Protein AF-A0A416U228-F1 (afdb_monomer_lite)

Secondary structure (DSSP, 8-state):
--------PPPSSSTT-TTEEEEGGGTEEEEEEEE-SS-TTSEEE---GGGS--S--TT-S-PPPPPPP---TT--HHHHHHHHHHHHHHHHHTT--

Structure (mmCIF, N/CA/C/O backbone):
data_AF-A0A416U228-F1
#
_entry.id   AF-A0A416U228-F1
#
loop_
_atom_site.group_PDB
_atom_site.id
_atom_site.type_symbol
_atom_site.label_atom_id
_atom_site.label_alt_id
_atom_site.label_comp_id
_atom_site.label_asym_id
_atom_site.label_entity_id
_atom_site.label_seq_id
_atom_site.pdbx_PDB_ins_code
_atom_site.Cartn_x
_atom_site.Cartn_y
_atom_site.Cartn_z
_atom_site.occupancy
_atom_site.B_iso_or_equiv
_atom_site.auth_seq_id
_atom_site.auth_comp_id
_atom_site.auth_asym_id
_atom_site.auth_atom_id
_atom_site.pdbx_PDB_model_num
ATOM 1 N N . MET A 1 1 ? 5.682 -20.119 4.113 1.00 68.44 1 MET A N 1
ATOM 2 C CA . MET A 1 1 ? 4.480 -19.334 3.781 1.00 68.44 1 MET A CA 1
ATOM 3 C C . MET A 1 1 ? 4.807 -18.553 2.541 1.00 68.44 1 MET A C 1
ATOM 5 O O . MET A 1 1 ? 5.772 -17.794 2.562 1.00 68.44 1 MET A O 1
ATOM 9 N N . ASP A 1 2 ? 4.051 -18.789 1.482 1.00 88.38 2 ASP A N 1
ATOM 10 C CA . ASP A 1 2 ? 4.159 -17.981 0.277 1.00 88.38 2 ASP A CA 1
ATOM 11 C C . ASP A 1 2 ? 3.556 -16.603 0.549 1.00 88.38 2 ASP A C 1
ATOM 13 O O . ASP A 1 2 ? 2.659 -16.451 1.383 1.00 88.38 2 ASP A O 1
ATOM 17 N N . LYS A 1 3 ? 4.104 -15.579 -0.101 1.00 84.44 3 LYS A N 1
ATOM 18 C CA . LYS A 1 3 ? 3.641 -14.200 0.051 1.00 84.44 3 LYS A CA 1
ATOM 19 C C . LYS A 1 3 ? 2.649 -13.884 -1.061 1.00 84.44 3 LYS A C 1
ATOM 21 O O . LYS A 1 3 ? 2.845 -14.304 -2.196 1.00 84.44 3 LYS A O 1
ATOM 26 N N . SER A 1 4 ? 1.609 -13.129 -0.727 1.00 86.62 4 SER A N 1
ATOM 27 C CA . SER A 1 4 ? 0.659 -12.565 -1.690 1.00 86.62 4 SER A CA 1
ATOM 28 C C . SER A 1 4 ? 0.777 -11.044 -1.692 1.00 86.62 4 SER A C 1
ATOM 30 O O . SER A 1 4 ? 1.181 -10.454 -0.689 1.00 86.62 4 SER A O 1
ATOM 32 N N . VAL A 1 5 ? 0.426 -10.419 -2.813 1.00 87.44 5 VAL A N 1
ATOM 33 C CA . VAL A 1 5 ? 0.362 -8.962 -2.973 1.00 87.44 5 VAL A CA 1
ATOM 34 C C . VAL A 1 5 ? -1.013 -8.599 -3.526 1.00 87.44 5 VAL A C 1
ATOM 36 O O . VAL A 1 5 ? -1.534 -9.303 -4.389 1.00 87.44 5 VAL A O 1
ATOM 39 N N . LEU A 1 6 ? -1.589 -7.513 -3.015 1.00 89.62 6 LEU A N 1
ATOM 40 C CA . LEU A 1 6 ? -2.805 -6.899 -3.536 1.00 89.62 6 LEU A CA 1
ATOM 41 C C . LEU A 1 6 ? -2.423 -5.603 -4.251 1.00 89.62 6 LEU A C 1
ATOM 43 O O . LEU A 1 6 ? -1.687 -4.795 -3.688 1.00 89.62 6 LEU A O 1
ATOM 47 N N . ILE A 1 7 ? -2.941 -5.409 -5.462 1.00 90.56 7 ILE A N 1
ATOM 48 C CA . ILE A 1 7 ? -2.744 -4.197 -6.258 1.00 90.56 7 ILE A CA 1
ATOM 49 C C . ILE A 1 7 ? -4.119 -3.586 -6.505 1.00 90.56 7 ILE A C 1
ATOM 51 O O . ILE A 1 7 ? -5.020 -4.258 -7.006 1.00 90.56 7 ILE A O 1
ATOM 55 N N . MET A 1 8 ? -4.277 -2.329 -6.107 1.00 91.44 8 MET A N 1
ATOM 56 C CA . MET A 1 8 ? -5.492 -1.540 -6.276 1.00 91.44 8 MET A CA 1
ATOM 57 C C . MET A 1 8 ? -5.140 -0.053 -6.245 1.00 91.44 8 MET A C 1
ATOM 59 O O . MET A 1 8 ? -4.072 0.321 -5.751 1.00 91.44 8 MET A O 1
ATOM 63 N N . ASP A 1 9 ? -6.059 0.793 -6.705 1.00 91.38 9 ASP A N 1
ATOM 64 C CA . ASP A 1 9 ? -5.937 2.234 -6.505 1.00 91.38 9 ASP A CA 1
ATOM 65 C C . ASP A 1 9 ? -5.859 2.542 -5.007 1.00 91.38 9 ASP A C 1
ATOM 67 O O . ASP A 1 9 ? -6.678 2.075 -4.210 1.00 91.38 9 ASP A O 1
ATOM 71 N N . THR A 1 10 ? -4.842 3.308 -4.607 1.00 90.75 10 THR A N 1
ATOM 72 C CA . THR A 1 10 ? -4.645 3.645 -3.195 1.00 90.75 10 THR 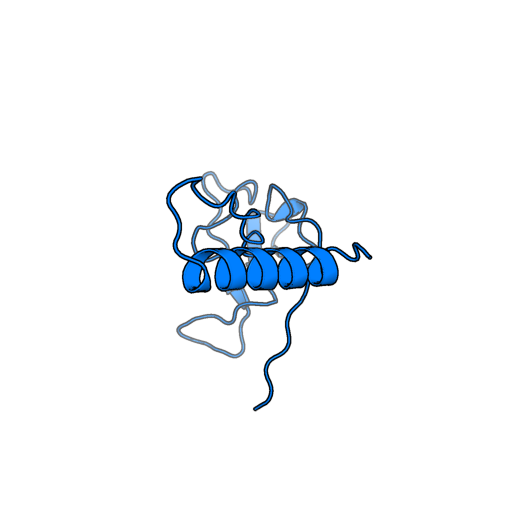A CA 1
ATOM 73 C C . THR A 1 10 ? -5.677 4.699 -2.785 1.00 90.75 10 THR A C 1
ATOM 75 O O . THR A 1 10 ? -5.656 5.804 -3.334 1.00 90.75 10 THR A O 1
ATOM 78 N N . PRO A 1 11 ? -6.569 4.401 -1.823 1.00 91.38 11 PRO A N 1
ATOM 79 C CA . PRO A 1 11 ? -7.571 5.357 -1.376 1.00 91.38 11 PRO A CA 1
ATOM 80 C C . PRO A 1 11 ? -6.895 6.538 -0.674 1.00 91.38 11 PRO A C 1
ATOM 82 O O . PRO A 1 11 ? -5.878 6.381 0.010 1.00 91.38 11 PRO A O 1
ATOM 85 N N . LYS A 1 12 ? -7.462 7.737 -0.853 1.00 87.44 12 LYS A N 1
ATOM 86 C CA . LYS A 1 12 ? -6.922 8.971 -0.259 1.00 87.44 12 LYS A CA 1
ATOM 87 C C . LYS A 1 12 ? -7.113 9.005 1.253 1.00 87.44 12 LYS A C 1
ATOM 89 O O . LYS A 1 12 ? -6.251 9.513 1.964 1.00 87.44 12 LYS A O 1
ATOM 94 N N . THR A 1 13 ? -8.233 8.465 1.722 1.00 87.75 13 THR A N 1
ATOM 95 C CA . THR A 1 13 ? -8.612 8.402 3.134 1.00 87.75 13 THR A CA 1
ATOM 96 C C . THR A 1 13 ? -8.983 6.970 3.512 1.00 87.75 13 THR A C 1
ATOM 98 O O . THR A 1 13 ? -9.234 6.136 2.639 1.00 87.75 13 THR A O 1
ATOM 101 N N . CYS A 1 14 ? -9.023 6.662 4.810 1.00 88.56 14 CYS A N 1
ATOM 102 C CA . CYS A 1 14 ? -9.522 5.366 5.263 1.00 88.56 14 CYS A CA 1
ATOM 103 C C . CYS A 1 14 ? -11.030 5.200 5.014 1.00 88.56 14 CYS A C 1
ATOM 105 O O . CYS A 1 14 ? -11.439 4.083 4.731 1.00 88.56 14 CYS A O 1
ATOM 107 N N . LEU A 1 15 ? -11.831 6.271 5.001 1.00 84.81 15 LEU A N 1
ATOM 108 C CA . LEU A 1 15 ? -13.266 6.191 4.670 1.00 84.81 15 LEU A CA 1
ATOM 109 C C . LEU A 1 15 ? -13.518 5.683 3.244 1.00 84.81 15 LEU A C 1
ATOM 111 O O . LEU A 1 15 ? -14.461 4.939 3.000 1.00 84.81 15 LEU A O 1
ATOM 115 N N . ASP A 1 16 ? -12.640 6.035 2.304 1.00 88.00 16 ASP A N 1
ATOM 116 C CA . ASP A 1 16 ? -12.726 5.561 0.917 1.00 88.00 16 ASP A CA 1
ATOM 117 C C . ASP A 1 16 ? -12.145 4.142 0.735 1.00 88.00 16 ASP A C 1
ATOM 119 O O . ASP A 1 16 ? -12.119 3.604 -0.374 1.00 88.00 16 ASP A O 1
ATOM 123 N N . CYS A 1 17 ? -11.611 3.534 1.798 1.00 91.38 17 CYS A N 1
ATOM 124 C CA . CYS A 1 17 ? -10.922 2.253 1.742 1.00 91.38 17 CYS A CA 1
ATOM 125 C C . CYS A 1 17 ? -11.870 1.096 2.060 1.00 91.38 17 CYS A C 1
ATOM 127 O O . CYS A 1 17 ? -12.417 1.010 3.155 1.00 91.38 17 CYS A O 1
ATOM 129 N N . MET A 1 18 ? -11.951 0.110 1.165 1.00 92.31 18 MET A N 1
ATOM 130 C CA . MET A 1 18 ? -12.771 -1.096 1.365 1.00 92.31 18 MET A CA 1
ATOM 131 C C . MET A 1 18 ? -12.363 -1.976 2.563 1.00 92.31 18 MET A C 1
ATOM 133 O O . MET A 1 18 ? -13.070 -2.923 2.892 1.00 92.31 18 MET A O 1
ATOM 137 N N . PHE A 1 19 ? -11.210 -1.702 3.180 1.00 92.69 19 PHE A N 1
ATOM 138 C CA . PHE A 1 19 ? -10.705 -2.406 4.366 1.00 92.69 19 PHE A CA 1
ATOM 139 C C . PHE A 1 19 ? -10.943 -1.647 5.673 1.00 92.69 19 PHE A C 1
ATOM 141 O O . PHE A 1 19 ? -10.486 -2.094 6.727 1.00 92.69 19 PHE A O 1
ATOM 148 N N . CYS A 1 20 ? -11.580 -0.481 5.608 1.00 91.25 20 CYS A N 1
ATOM 149 C CA . CYS A 1 20 ? -11.991 0.264 6.783 1.00 91.25 20 CYS A CA 1
ATOM 150 C C . CYS A 1 20 ? -13.323 -0.292 7.283 1.00 91.25 20 CYS A C 1
ATOM 152 O O . CYS A 1 20 ? -14.306 -0.315 6.543 1.00 91.25 20 CYS A O 1
ATOM 154 N N . PHE A 1 21 ? -13.346 -0.749 8.532 1.00 89.00 21 PHE A N 1
ATOM 155 C CA . PHE A 1 21 ? -14.586 -1.041 9.238 1.00 89.00 21 PHE A CA 1
ATOM 156 C C . PHE A 1 21 ? -14.891 0.114 10.174 1.00 89.00 21 PHE A C 1
ATOM 158 O O . PHE A 1 21 ? -14.156 0.336 11.133 1.00 89.00 21 PHE A O 1
ATOM 165 N N . GLU A 1 22 ? -15.967 0.832 9.872 1.00 86.06 22 GLU A N 1
ATOM 166 C CA . GLU A 1 22 ? -16.521 1.861 10.745 1.00 86.06 22 GLU A CA 1
ATOM 167 C C . GLU A 1 22 ? -17.289 1.206 11.895 1.00 86.06 22 GLU A C 1
ATOM 169 O O . GLU A 1 22 ? -18.076 0.274 11.705 1.00 86.06 22 GLU A O 1
ATOM 174 N N . LEU A 1 23 ? -17.050 1.719 13.091 1.00 81.06 23 LEU A N 1
ATOM 175 C CA . LEU A 1 23 ? -17.699 1.369 14.341 1.00 81.06 23 LEU A CA 1
ATOM 176 C C . LEU A 1 23 ? -18.313 2.650 14.921 1.00 81.06 23 LEU A C 1
ATOM 178 O O . LEU A 1 23 ? -17.874 3.759 14.614 1.00 81.06 23 LEU A O 1
ATOM 182 N N . ASP A 1 24 ? -19.374 2.501 15.712 1.00 79.44 24 ASP A N 1
ATOM 183 C CA . ASP A 1 24 ? -20.027 3.613 16.413 1.00 79.44 24 ASP A CA 1
ATOM 184 C C . ASP A 1 24 ? -20.308 4.837 15.520 1.00 79.44 24 ASP A C 1
ATOM 186 O O . ASP A 1 24 ? -19.929 5.964 15.821 1.00 79.44 24 ASP A O 1
ATOM 190 N N . GLU A 1 25 ? -20.959 4.597 14.374 1.00 72.75 25 GLU A N 1
ATOM 191 C CA . GLU A 1 25 ? -21.326 5.632 13.388 1.00 72.75 25 GLU A CA 1
ATOM 192 C C . GLU A 1 25 ? -20.127 6.441 12.840 1.00 72.75 25 GLU A C 1
ATOM 194 O O . GLU A 1 25 ? -20.271 7.602 12.456 1.00 72.75 25 GLU A O 1
ATOM 199 N N . GLY A 1 26 ? -18.939 5.828 12.775 1.00 65.94 26 GLY A N 1
ATOM 200 C CA . GLY A 1 26 ? -17.727 6.441 12.216 1.00 65.94 26 GLY A CA 1
ATOM 201 C C . GLY A 1 26 ? -16.913 7.258 13.223 1.00 65.94 26 GLY A C 1
ATOM 202 O O . GLY A 1 2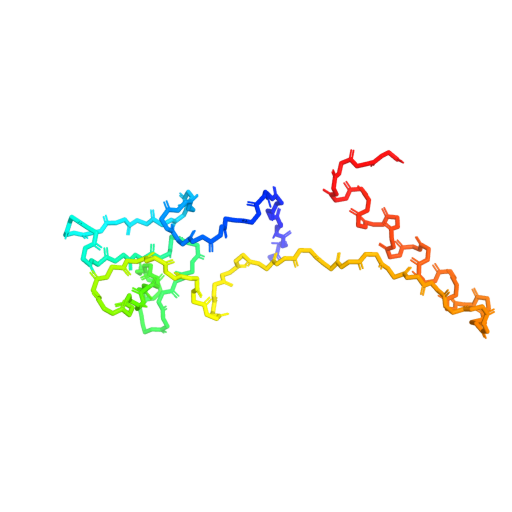6 ? -15.964 7.939 12.825 1.00 65.94 26 GLY A O 1
ATOM 203 N N . ILE A 1 27 ? -17.271 7.183 14.511 1.00 73.44 27 ILE A N 1
ATOM 204 C CA . ILE A 1 27 ? -16.461 7.701 15.624 1.00 73.44 27 ILE A CA 1
ATOM 205 C C . ILE A 1 27 ? -15.211 6.835 15.801 1.00 73.44 27 ILE A C 1
ATOM 207 O O . ILE A 1 27 ? -14.116 7.356 16.015 1.00 73.44 27 ILE A O 1
ATOM 211 N N . GLU A 1 28 ? -15.378 5.521 15.669 1.00 83.75 28 GLU A N 1
ATOM 212 C CA . GLU A 1 28 ? -14.309 4.536 15.761 1.00 83.75 28 GLU A CA 1
ATOM 213 C C . GLU A 1 28 ? -14.164 3.809 14.423 1.00 83.75 28 GLU A C 1
ATOM 215 O O . GLU A 1 28 ? -15.128 3.612 13.684 1.00 83.75 28 GLU A O 1
ATOM 220 N N . ALA A 1 29 ? -12.948 3.402 14.074 1.00 88.81 29 ALA A N 1
ATOM 221 C CA . ALA A 1 29 ? -12.735 2.568 12.901 1.00 88.81 29 ALA A CA 1
A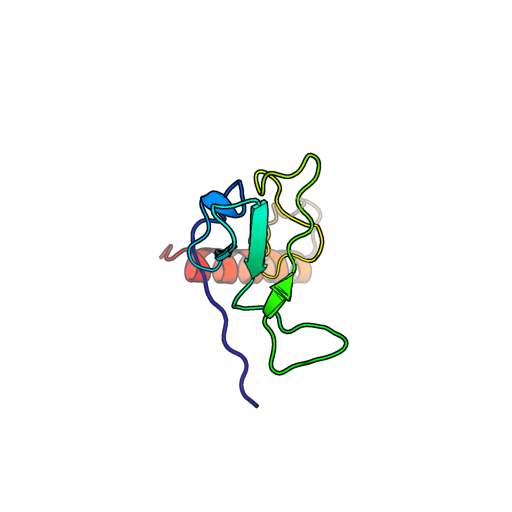TOM 222 C C . ALA A 1 29 ? -11.503 1.687 13.066 1.00 88.81 29 ALA A C 1
ATOM 224 O O . ALA A 1 29 ? -10.571 2.021 13.795 1.00 88.81 29 ALA A O 1
ATOM 225 N N . CYS A 1 30 ? -11.456 0.576 12.337 1.00 91.06 30 CYS A N 1
ATOM 226 C CA . CYS A 1 30 ? -10.281 -0.286 12.297 1.00 91.06 30 CYS A CA 1
ATOM 227 C C . CYS A 1 30 ? -9.936 -0.746 10.876 1.00 91.06 30 CYS A C 1
ATOM 229 O O . CYS A 1 30 ? -10.780 -0.784 9.978 1.00 91.06 30 CYS A O 1
ATOM 231 N N . CYS A 1 31 ? -8.671 -1.117 10.663 1.00 93.00 31 CYS A N 1
ATOM 232 C CA . CYS A 1 31 ? -8.202 -1.697 9.409 1.00 93.00 31 CYS A CA 1
ATOM 233 C C . CYS A 1 31 ? -8.275 -3.225 9.462 1.00 93.00 31 CYS A C 1
ATOM 235 O O . CYS A 1 31 ? -7.547 -3.863 10.218 1.00 93.00 31 CYS A O 1
ATOM 237 N N . SER A 1 32 ? -9.078 -3.835 8.591 1.00 92.12 32 SER A N 1
ATOM 238 C CA . SER A 1 32 ? -9.287 -5.290 8.564 1.00 92.12 32 SER A CA 1
ATOM 239 C C . SER A 1 32 ? -8.081 -6.112 8.100 1.00 92.12 32 SER A C 1
ATOM 241 O O . SER A 1 32 ? -8.089 -7.337 8.192 1.00 92.12 32 SER A O 1
ATOM 243 N N . VAL A 1 33 ? -7.078 -5.457 7.513 1.00 91.94 33 VAL A N 1
ATOM 244 C CA . VAL A 1 33 ? -5.897 -6.104 6.919 1.00 91.94 33 VAL A CA 1
ATOM 245 C C . VAL A 1 33 ? -4.733 -6.154 7.906 1.00 91.94 33 VAL A C 1
ATOM 247 O O . VAL A 1 33 ? -3.838 -6.988 7.775 1.00 91.94 33 VAL A O 1
ATOM 250 N N . THR A 1 34 ? -4.725 -5.267 8.898 1.00 91.31 34 THR A N 1
ATOM 251 C CA . THR A 1 34 ? -3.674 -5.204 9.910 1.00 91.31 34 THR A CA 1
ATOM 252 C C . THR A 1 34 ? -4.244 -5.663 11.236 1.00 91.31 34 THR A C 1
ATOM 254 O O . THR A 1 34 ? -5.255 -5.138 11.680 1.00 91.31 34 THR A O 1
ATOM 257 N N . ALA A 1 35 ? -3.598 -6.646 11.854 1.00 90.88 35 ALA A N 1
ATOM 258 C CA . ALA A 1 35 ? -3.967 -7.094 13.186 1.00 90.88 35 ALA A CA 1
ATOM 259 C C . ALA A 1 35 ? -3.441 -6.119 14.246 1.00 90.88 35 ALA A C 1
ATOM 261 O O . ALA A 1 35 ? -2.398 -5.486 14.037 1.00 90.88 35 ALA A O 1
ATOM 262 N N . ASP A 1 36 ? -4.150 -6.022 15.364 1.00 90.38 36 ASP A N 1
ATOM 263 C CA . ASP A 1 36 ? -3.669 -5.281 16.522 1.00 90.38 36 ASP A CA 1
ATOM 264 C C . ASP A 1 36 ? -2.362 -5.894 17.071 1.00 90.38 36 ASP A C 1
ATOM 266 O O . ASP A 1 36 ? -2.067 -7.084 16.890 1.00 90.38 36 ASP A O 1
ATOM 270 N N . GLU A 1 37 ? -1.522 -5.048 17.671 1.00 87.81 37 GLU A N 1
ATOM 271 C CA . GLU A 1 37 ? -0.204 -5.456 18.165 1.00 87.81 37 GLU A CA 1
ATOM 272 C C . GLU A 1 37 ? -0.294 -6.276 19.457 1.00 87.81 37 GLU A C 1
ATOM 274 O O . GLU A 1 37 ? 0.510 -7.195 19.648 1.00 87.81 37 GLU A O 1
ATOM 279 N N . GLU A 1 38 ? -1.273 -5.977 20.312 1.00 89.62 38 GLU A N 1
ATOM 280 C CA . GLU A 1 38 ? -1.509 -6.660 21.581 1.00 89.62 38 GLU A CA 1
ATOM 281 C C . GLU A 1 38 ? -2.416 -7.882 21.389 1.00 89.62 38 GLU A C 1
ATOM 283 O O . GLU A 1 38 ? -2.115 -8.959 21.916 1.00 89.62 38 GLU A O 1
ATOM 288 N N . ASP A 1 39 ? -3.470 -7.756 20.575 1.00 89.62 39 ASP A N 1
ATOM 289 C CA . ASP A 1 39 ? -4.402 -8.844 20.267 1.00 89.62 39 ASP A CA 1
ATOM 290 C C . ASP A 1 39 ? -4.538 -9.103 18.759 1.00 89.62 39 ASP A C 1
ATOM 292 O O . ASP A 1 39 ? -5.349 -8.514 18.047 1.00 89.62 39 ASP A O 1
ATOM 296 N N . LYS A 1 40 ? -3.806 -10.108 18.268 1.00 86.75 40 LYS A N 1
ATOM 297 C CA . LYS A 1 40 ? -3.821 -10.496 16.847 1.00 86.75 40 LYS A CA 1
ATOM 298 C C . LYS A 1 40 ? -5.166 -11.032 16.338 1.00 86.75 40 LYS A C 1
ATOM 300 O O . LYS A 1 40 ? -5.280 -11.294 15.140 1.00 86.75 40 LYS A O 1
ATOM 305 N N . SER A 1 41 ? -6.136 -11.280 17.220 1.00 86.81 41 SER A N 1
ATOM 306 C CA . SER A 1 41 ? -7.501 -11.642 16.825 1.00 86.81 41 SER A CA 1
ATOM 307 C C . SER A 1 41 ? -8.349 -10.425 16.444 1.00 86.81 41 SER A C 1
ATOM 309 O O . SER A 1 41 ? -9.384 -10.591 15.797 1.00 86.81 41 SER A O 1
ATOM 311 N N . LEU A 1 42 ? -7.893 -9.219 16.792 1.00 86.56 42 LEU A N 1
ATOM 312 C CA . LEU A 1 42 ? -8.558 -7.954 16.511 1.00 86.56 42 LEU A CA 1
ATOM 313 C C . LEU A 1 42 ? -7.904 -7.226 15.330 1.00 86.56 42 LEU A C 1
ATOM 315 O O . LEU A 1 42 ? -6.720 -7.395 15.028 1.00 86.56 42 LEU A O 1
ATOM 319 N N . CYS A 1 43 ? -8.701 -6.404 14.647 1.00 91.69 43 CYS A N 1
ATOM 320 C CA . CYS A 1 43 ? -8.214 -5.447 13.658 1.00 91.69 43 CYS A CA 1
ATOM 321 C C . CYS A 1 43 ? -7.511 -4.273 14.351 1.00 91.69 43 CYS A C 1
ATOM 323 O O . CYS A 1 43 ? -7.900 -3.863 15.441 1.00 91.69 43 CYS A O 1
ATOM 325 N N . LYS A 1 44 ? -6.503 -3.697 13.694 1.00 92.50 44 LYS A N 1
ATOM 326 C CA . LYS A 1 44 ? -5.771 -2.542 14.214 1.00 92.50 44 LYS A CA 1
ATOM 327 C C . LYS A 1 44 ? -6.635 -1.289 14.128 1.00 92.50 44 LYS A C 1
ATOM 329 O O . LYS A 1 44 ? -7.088 -0.924 13.038 1.00 92.50 44 LYS A O 1
ATOM 334 N N . GLU A 1 45 ? -6.837 -0.641 15.268 1.00 90.31 45 GLU A N 1
ATOM 335 C CA . GLU A 1 45 ? -7.613 0.591 15.393 1.00 90.31 45 GLU A CA 1
ATOM 336 C C . GLU A 1 45 ? -6.978 1.739 14.595 1.00 90.31 45 GLU A C 1
ATOM 338 O O . GLU A 1 45 ? -5.759 1.938 14.592 1.00 90.31 45 GLU A O 1
ATOM 343 N N . ILE A 1 46 ? -7.818 2.503 13.901 1.00 89.31 46 ILE A N 1
ATOM 344 C CA . ILE A 1 46 ? -7.447 3.722 13.194 1.00 89.31 46 ILE A CA 1
ATOM 345 C C . ILE A 1 46 ? -7.682 4.885 14.150 1.00 89.31 46 ILE A C 1
ATOM 347 O O . ILE A 1 46 ? -8.814 5.204 14.487 1.00 89.31 46 ILE A O 1
ATOM 351 N N . ILE A 1 47 ? -6.601 5.543 14.567 1.00 82.69 47 ILE A N 1
ATOM 352 C CA . ILE A 1 47 ? -6.693 6.717 15.435 1.00 82.69 47 ILE A CA 1
ATOM 353 C C . ILE A 1 47 ? -7.154 7.908 14.591 1.00 82.69 47 ILE A C 1
ATOM 355 O O . ILE A 1 47 ? -6.416 8.415 13.742 1.00 82.69 47 ILE A O 1
ATOM 359 N N . CYS A 1 48 ? -8.386 8.344 14.827 1.00 74.19 48 CYS A N 1
ATOM 360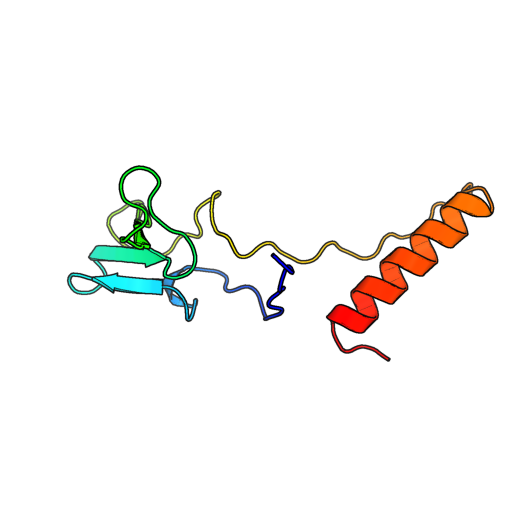 C CA . CYS A 1 48 ? -9.046 9.379 14.048 1.00 74.19 48 CYS A CA 1
ATOM 361 C C . CYS A 1 48 ? -8.840 10.752 14.711 1.00 74.19 48 CYS A C 1
ATOM 363 O O . CYS A 1 48 ? -9.492 11.100 15.697 1.00 74.19 48 CYS A O 1
ATOM 365 N N . GLU A 1 49 ? -7.898 11.550 14.192 1.00 70.69 49 GLU A N 1
ATOM 366 C CA . GLU A 1 49 ? -7.670 12.915 14.685 1.00 70.69 49 GLU A CA 1
ATOM 367 C C . GLU A 1 49 ? -8.956 13.747 14.536 1.00 70.69 49 GLU A C 1
ATOM 369 O O . GLU A 1 49 ? -9.517 13.859 13.447 1.00 70.69 49 GLU A O 1
ATOM 374 N N . ASN A 1 50 ? -9.416 14.357 15.634 1.00 70.75 50 ASN A N 1
ATOM 375 C CA . ASN A 1 50 ? -10.678 15.110 15.732 1.00 70.75 50 ASN A CA 1
ATOM 376 C C . ASN A 1 50 ? -11.966 14.264 15.699 1.00 70.75 50 ASN A C 1
ATOM 378 O O . ASN A 1 50 ? -13.044 14.818 15.482 1.00 70.75 50 ASN A O 1
ATOM 382 N N . GLY A 1 51 ? -11.869 12.954 15.944 1.00 67.44 51 GLY A N 1
ATOM 383 C CA . GLY A 1 51 ? -13.029 12.070 16.109 1.00 67.44 51 GLY A CA 1
ATOM 384 C C . GLY A 1 51 ? -13.713 11.653 14.806 1.00 67.44 51 GLY A C 1
ATOM 385 O O . GLY A 1 51 ? -14.839 11.179 14.854 1.00 67.44 51 GLY A O 1
ATOM 386 N N . TYR A 1 52 ? -13.054 11.847 13.656 1.00 70.31 52 TYR A N 1
ATOM 387 C CA . TYR A 1 52 ? -13.533 11.382 12.351 1.00 70.31 52 TYR A CA 1
ATOM 388 C C . TYR A 1 52 ? -12.394 10.778 11.540 1.00 70.31 52 TYR A C 1
ATOM 390 O O . TYR A 1 52 ? -11.309 11.358 11.443 1.00 70.31 52 TYR A O 1
ATOM 398 N N . CYS A 1 53 ? -12.639 9.629 10.917 1.00 70.94 53 CYS A N 1
ATOM 399 C CA . CYS A 1 53 ? -11.608 8.809 10.277 1.00 70.94 53 CYS A CA 1
ATOM 400 C C . CYS A 1 53 ? -11.194 9.281 8.875 1.00 70.94 53 CYS A C 1
ATOM 402 O O . CYS A 1 53 ? -10.976 8.492 7.961 1.00 70.94 53 CYS A O 1
ATOM 404 N N . ASN A 1 54 ? -11.023 10.593 8.717 1.00 75.19 54 ASN A N 1
ATOM 405 C CA . ASN A 1 54 ? -10.700 11.248 7.449 1.00 75.19 54 ASN A CA 1
ATOM 406 C C . ASN A 1 54 ? -9.222 11.130 7.034 1.00 75.19 54 ASN A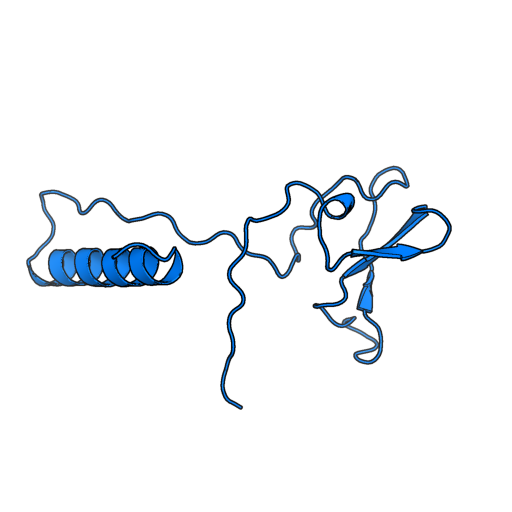 C 1
ATOM 408 O O . ASN A 1 54 ? -8.867 11.531 5.927 1.00 75.19 54 ASN A O 1
ATOM 412 N N . ASN A 1 55 ? -8.351 10.599 7.896 1.00 78.38 55 ASN A N 1
ATOM 413 C CA . ASN A 1 55 ? -6.907 10.548 7.663 1.00 78.38 55 ASN A CA 1
ATOM 414 C C . ASN A 1 55 ? -6.425 9.129 7.332 1.00 78.38 55 ASN A C 1
ATOM 416 O O . ASN A 1 55 ? -7.013 8.135 7.755 1.00 78.38 55 ASN A O 1
ATOM 420 N N . LYS A 1 56 ? -5.318 9.037 6.585 1.00 86.19 56 LYS A N 1
ATOM 421 C CA . LYS A 1 56 ? -4.583 7.787 6.354 1.00 86.19 56 LYS A CA 1
ATOM 422 C C . LYS A 1 56 ? -3.448 7.686 7.385 1.00 86.19 56 LYS A C 1
ATOM 424 O O . LYS A 1 56 ? -2.575 8.551 7.371 1.00 86.19 56 LYS A O 1
ATOM 429 N N . PRO A 1 57 ? -3.414 6.662 8.256 1.00 88.69 57 PRO A N 1
ATOM 430 C CA . PRO A 1 57 ? -2.350 6.530 9.244 1.00 88.69 57 PRO A CA 1
ATOM 431 C C . PRO A 1 57 ? -1.023 6.105 8.599 1.00 88.69 57 PRO A C 1
ATOM 433 O O . PRO A 1 57 ? -1.006 5.332 7.639 1.00 88.69 57 PRO A O 1
ATOM 436 N N . GLU A 1 58 ? 0.102 6.517 9.185 1.00 89.12 58 GLU A N 1
ATOM 437 C CA . GLU A 1 58 ? 1.458 6.161 8.718 1.00 89.12 58 GLU A CA 1
ATOM 438 C C . GLU A 1 58 ? 1.690 4.641 8.636 1.00 89.12 58 GLU A C 1
ATOM 440 O O . GLU A 1 58 ? 2.338 4.116 7.720 1.00 89.12 58 GLU A O 1
ATOM 445 N N . TRP A 1 59 ? 1.105 3.897 9.579 1.00 90.81 59 TRP A N 1
ATOM 446 C CA . TRP A 1 59 ? 1.213 2.441 9.633 1.00 90.81 59 TRP A CA 1
ATOM 447 C C . TRP A 1 59 ? 0.351 1.718 8.591 1.00 90.81 59 TRP A C 1
ATOM 449 O O . TRP A 1 59 ? 0.484 0.502 8.473 1.00 90.81 59 TRP A O 1
ATOM 459 N N . CY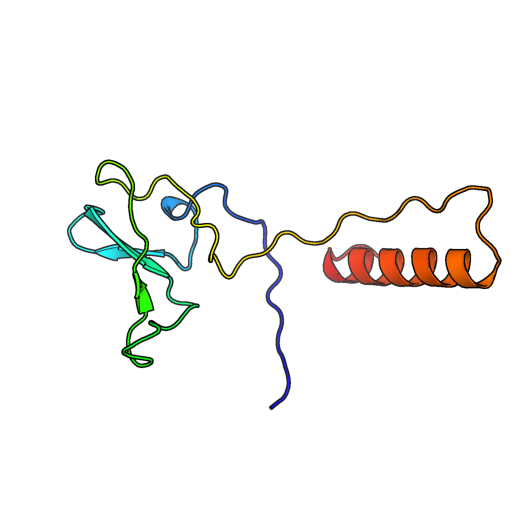S A 1 60 ? -0.499 2.422 7.828 1.00 91.56 60 CYS A N 1
ATOM 460 C CA . CYS A 1 60 ? -1.423 1.825 6.861 1.00 91.56 60 CYS A CA 1
ATOM 461 C C . CYS A 1 60 ? -0.724 0.757 5.988 1.00 91.56 60 CYS A C 1
ATOM 463 O O . CYS A 1 60 ? 0.356 1.034 5.435 1.00 91.56 60 CYS A O 1
ATOM 465 N N . PRO A 1 61 ? -1.323 -0.446 5.837 1.00 92.12 61 PRO A N 1
ATOM 466 C CA . PRO A 1 61 ? -0.707 -1.552 5.103 1.00 92.12 61 PRO A CA 1
ATOM 467 C C . PRO A 1 61 ? -0.666 -1.310 3.590 1.00 92.12 61 PRO A C 1
ATOM 469 O O . PRO A 1 61 ? 0.162 -1.903 2.902 1.00 92.12 61 PRO A O 1
ATOM 472 N N . LEU A 1 62 ? -1.533 -0.436 3.066 1.00 92.44 62 LEU A N 1
ATOM 473 C CA . LEU A 1 62 ? -1.547 -0.069 1.654 1.00 92.44 62 LEU A CA 1
ATOM 474 C C . LEU A 1 62 ? -0.441 0.950 1.367 1.00 92.44 62 LEU A C 1
ATOM 476 O O . LEU A 1 62 ? -0.564 2.149 1.660 1.00 92.44 62 LEU A O 1
ATOM 480 N N . LYS A 1 63 ? 0.647 0.450 0.784 1.00 90.00 63 LYS A N 1
ATOM 481 C CA . LYS A 1 63 ? 1.762 1.259 0.296 1.00 90.00 63 LYS A CA 1
ATOM 482 C C . LYS A 1 63 ? 1.568 1.566 -1.182 1.00 90.00 63 LYS A C 1
ATOM 484 O O . LYS A 1 63 ? 1.130 0.707 -1.943 1.00 90.00 63 LYS A O 1
ATOM 489 N N . GLU A 1 64 ? 1.894 2.798 -1.557 1.00 90.88 64 GLU A N 1
ATOM 490 C CA . GLU A 1 64 ? 1.947 3.180 -2.964 1.00 90.88 64 GLU A CA 1
ATOM 491 C C . GLU A 1 64 ? 2.986 2.320 -3.680 1.00 90.88 64 GLU A C 1
ATOM 493 O O . GLU A 1 64 ? 4.025 1.967 -3.108 1.00 90.88 64 GLU A O 1
ATOM 498 N N . LEU A 1 65 ? 2.703 1.985 -4.937 1.00 91.31 65 LEU A N 1
ATOM 499 C CA . LEU A 1 65 ? 3.713 1.368 -5.778 1.00 91.31 65 LEU A CA 1
ATOM 500 C C . LEU A 1 65 ? 4.875 2.351 -5.978 1.00 91.31 65 LEU A C 1
ATOM 502 O O . LEU A 1 65 ? 4.643 3.558 -6.116 1.00 91.31 65 LEU A O 1
ATOM 506 N N . PRO A 1 66 ? 6.124 1.859 -6.008 1.00 91.62 66 PRO A N 1
ATOM 507 C CA . PRO A 1 66 ? 7.249 2.677 -6.419 1.00 91.62 66 PRO A CA 1
ATOM 508 C C . PRO A 1 66 ? 6.997 3.295 -7.793 1.00 91.62 66 PRO A C 1
ATOM 510 O O . PRO A 1 66 ? 6.328 2.711 -8.647 1.00 91.62 66 PRO A O 1
ATOM 513 N N . LYS A 1 67 ? 7.569 4.476 -8.012 1.00 91.50 67 LYS A N 1
ATOM 514 C CA . LYS A 1 67 ? 7.580 5.095 -9.336 1.00 91.50 67 LYS A CA 1
ATOM 515 C C . LYS A 1 67 ? 8.631 4.413 -10.199 1.00 91.50 67 LYS A C 1
ATOM 517 O O . LYS A 1 67 ? 9.633 3.927 -9.676 1.00 91.50 67 LYS A O 1
ATOM 522 N N . GLU A 1 68 ? 8.408 4.422 -11.508 1.00 90.56 68 GLU A N 1
ATOM 523 C CA . GLU A 1 68 ? 9.450 4.038 -12.452 1.00 90.56 68 GLU A CA 1
ATOM 524 C C . GLU A 1 68 ? 10.702 4.888 -12.239 1.00 90.56 68 GLU A C 1
ATOM 526 O O . GLU A 1 68 ? 10.637 6.100 -11.998 1.00 90.56 68 GLU A O 1
ATOM 531 N N . GLU A 1 69 ? 11.850 4.232 -12.329 1.00 88.56 69 GLU A N 1
ATOM 532 C CA . GLU A 1 69 ? 13.141 4.888 -12.256 1.00 88.56 69 GLU A CA 1
ATOM 533 C C . GLU A 1 69 ? 13.545 5.354 -13.655 1.00 88.56 69 GLU A C 1
ATOM 535 O O . GLU A 1 69 ? 13.601 4.568 -14.602 1.00 88.56 69 GLU A O 1
ATOM 540 N N . ASN A 1 70 ? 13.862 6.639 -13.791 1.00 79.62 70 ASN A N 1
ATOM 541 C CA . ASN A 1 70 ? 14.540 7.136 -14.980 1.00 79.62 70 ASN A CA 1
ATOM 542 C C . ASN A 1 70 ? 16.036 6.920 -14.761 1.00 79.62 70 ASN A C 1
ATOM 544 O O . ASN A 1 70 ? 16.620 7.526 -13.863 1.00 79.62 70 ASN A O 1
ATOM 548 N N . GLY A 1 71 ? 16.634 6.014 -15.534 1.00 68.50 71 GLY A N 1
ATOM 549 C CA . GLY A 1 71 ? 18.069 5.762 -15.452 1.00 68.50 71 GLY A CA 1
ATOM 550 C C . GLY A 1 71 ? 18.860 7.027 -15.784 1.00 68.50 71 GLY A C 1
ATOM 551 O O . GLY A 1 71 ? 18.510 7.740 -16.724 1.00 68.50 71 GLY A O 1
ATOM 552 N N . ASP A 1 72 ? 19.916 7.299 -15.018 1.00 72.44 72 ASP A N 1
ATOM 553 C CA . ASP A 1 72 ? 20.876 8.356 -15.346 1.00 72.44 72 ASP A CA 1
ATOM 554 C C . ASP A 1 72 ? 21.602 8.004 -16.661 1.00 72.44 72 ASP A C 1
ATOM 556 O O . ASP A 1 72 ? 21.874 6.829 -16.949 1.00 72.44 72 ASP A O 1
ATOM 560 N N . GLU A 1 73 ? 21.920 9.010 -17.476 1.00 64.88 73 GLU A N 1
ATOM 561 C CA . GLU A 1 73 ? 22.652 8.822 -18.732 1.00 64.88 73 GLU A CA 1
ATOM 562 C C . GLU A 1 73 ? 24.035 8.193 -18.473 1.00 64.88 73 GLU A C 1
ATOM 564 O O . GLU A 1 73 ? 24.511 7.384 -19.281 1.00 64.88 73 GLU A O 1
ATOM 569 N N . ASP A 1 74 ? 24.615 8.451 -17.296 1.00 77.56 74 ASP A N 1
ATOM 570 C CA . ASP A 1 74 ? 25.930 7.960 -16.867 1.00 77.56 74 ASP A CA 1
ATOM 571 C C . ASP A 1 74 ? 25.923 6.554 -16.230 1.00 77.56 74 ASP A C 1
ATOM 573 O O . ASP A 1 74 ? 26.970 6.048 -15.815 1.00 77.56 74 ASP A O 1
ATOM 577 N N . LEU A 1 75 ? 24.774 5.867 -16.177 1.00 78.56 75 LEU A N 1
ATOM 578 C CA . LEU A 1 75 ? 24.703 4.509 -15.627 1.00 78.56 75 LEU A CA 1
ATOM 579 C C . LEU A 1 75 ? 25.530 3.506 -16.441 1.00 78.56 75 LEU A C 1
ATOM 581 O O . LEU A 1 75 ? 25.486 3.479 -17.677 1.00 78.56 75 LEU A O 1
ATOM 585 N N . CYS A 1 76 ? 26.224 2.602 -15.743 1.00 85.38 76 CYS A N 1
ATOM 586 C CA . CYS A 1 76 ? 26.888 1.480 -16.397 1.00 85.38 76 CYS A CA 1
ATOM 587 C C . CYS A 1 76 ? 25.856 0.486 -16.969 1.00 85.38 76 CYS A C 1
ATOM 589 O O . CYS A 1 76 ? 24.665 0.530 -16.656 1.00 85.38 76 CYS A O 1
ATOM 591 N N . SER A 1 77 ? 26.295 -0.444 -17.824 1.00 85.12 77 SER A N 1
ATOM 592 C CA . SER A 1 77 ? 25.384 -1.402 -18.473 1.00 85.12 77 SER A CA 1
ATOM 593 C C . SER A 1 77 ? 24.602 -2.273 -17.483 1.00 85.12 77 SER A C 1
ATOM 595 O O . SER A 1 77 ? 23.463 -2.637 -17.774 1.00 85.12 77 SER A O 1
ATOM 597 N N . PHE A 1 78 ? 25.190 -2.587 -16.325 1.00 86.94 78 PHE A N 1
ATOM 598 C CA . PHE A 1 78 ? 24.523 -3.337 -15.262 1.00 86.94 78 PHE A CA 1
ATOM 599 C C . PHE A 1 78 ? 23.368 -2.535 -14.651 1.00 86.94 78 PHE A C 1
ATOM 601 O O . PHE A 1 78 ? 22.241 -3.027 -14.626 1.00 86.94 78 PHE A O 1
ATOM 608 N N . ASP A 1 79 ? 23.620 -1.288 -14.247 1.00 88.56 79 ASP A N 1
ATOM 609 C CA . ASP A 1 79 ? 22.608 -0.436 -13.612 1.00 88.56 79 ASP A CA 1
ATOM 610 C C . ASP A 1 79 ? 21.453 -0.124 -14.574 1.00 88.56 79 ASP A C 1
ATOM 612 O O . ASP A 1 79 ? 20.287 -0.190 -14.197 1.00 88.56 79 ASP A O 1
ATOM 616 N N . ARG A 1 80 ? 21.753 0.095 -15.863 1.00 87.38 80 ARG A N 1
ATOM 617 C CA . ARG A 1 80 ? 20.716 0.251 -16.900 1.00 87.38 80 ARG A CA 1
ATOM 618 C C . ARG A 1 80 ? 19.824 -0.985 -17.017 1.00 87.38 80 ARG A C 1
ATOM 620 O O . ARG A 1 80 ? 18.610 -0.861 -17.164 1.00 87.38 80 ARG A O 1
ATOM 627 N N . GLY A 1 81 ? 20.423 -2.177 -16.964 1.00 90.25 81 GLY A N 1
ATOM 628 C CA . GLY A 1 81 ? 19.688 -3.440 -16.981 1.00 90.25 81 GLY A CA 1
ATOM 629 C C . GLY A 1 81 ? 18.797 -3.611 -15.749 1.00 90.25 81 GLY A C 1
ATOM 630 O O . GLY A 1 81 ? 17.657 -4.058 -15.884 1.00 90.25 81 GLY A O 1
ATOM 631 N N . TRP A 1 82 ? 19.288 -3.210 -14.572 1.00 91.00 82 TRP A N 1
ATOM 632 C CA . TRP A 1 82 ? 18.511 -3.199 -13.333 1.00 91.00 82 TRP A CA 1
ATOM 633 C C . TRP A 1 82 ? 17.285 -2.288 -13.441 1.00 91.00 82 TRP A C 1
ATOM 635 O O . TRP A 1 82 ? 16.166 -2.768 -13.266 1.00 91.00 82 TRP A O 1
ATOM 645 N N . THR A 1 83 ? 17.473 -1.017 -13.812 1.00 92.50 83 THR A N 1
ATOM 646 C CA . THR A 1 83 ? 16.380 -0.044 -13.975 1.00 92.50 83 THR A CA 1
ATOM 647 C C . THR A 1 83 ? 15.339 -0.522 -14.989 1.00 92.50 83 THR A C 1
ATOM 649 O O . THR A 1 83 ? 14.141 -0.494 -14.712 1.00 92.50 83 THR A O 1
ATOM 652 N N . ALA A 1 84 ? 15.775 -1.046 -16.140 1.00 91.19 84 ALA A N 1
ATOM 653 C CA . ALA A 1 84 ? 14.860 -1.576 -17.150 1.00 91.19 84 ALA A CA 1
ATOM 654 C C . ALA A 1 84 ? 14.042 -2.770 -16.624 1.00 91.19 84 ALA A C 1
ATOM 656 O O . ALA A 1 84 ? 12.830 -2.836 -16.838 1.00 91.19 84 ALA A O 1
ATOM 657 N N . GLY A 1 85 ? 14.685 -3.705 -15.916 1.00 93.88 85 GLY A N 1
ATOM 658 C CA . GLY A 1 85 ? 14.011 -4.855 -15.314 1.00 93.88 85 GLY A CA 1
ATOM 659 C C . GLY A 1 85 ? 13.029 -4.455 -14.210 1.00 93.88 85 GLY A C 1
ATOM 660 O O . GLY A 1 85 ? 11.920 -4.989 -14.156 1.00 93.88 85 GLY A O 1
ATOM 661 N N . PHE A 1 86 ? 13.410 -3.491 -13.370 1.00 94.25 86 PHE A N 1
ATOM 662 C CA . PHE A 1 86 ? 12.562 -2.928 -12.325 1.00 94.25 86 PHE A CA 1
ATOM 663 C C . PHE A 1 86 ? 11.303 -2.272 -12.907 1.00 94.25 86 PHE A C 1
ATOM 665 O O . PHE A 1 86 ? 10.195 -2.663 -12.539 1.00 94.25 86 PHE A O 1
ATOM 672 N N . ASN A 1 87 ? 11.454 -1.375 -13.886 1.00 94.06 87 ASN A N 1
ATOM 673 C CA . ASN A 1 87 ? 10.318 -0.721 -14.543 1.00 94.06 87 ASN A CA 1
ATOM 674 C C . ASN A 1 87 ? 9.429 -1.735 -15.271 1.00 94.06 87 ASN A C 1
ATOM 676 O O . ASN A 1 87 ? 8.216 -1.702 -15.118 1.00 94.06 87 ASN A O 1
ATOM 680 N N . THR A 1 88 ? 10.014 -2.718 -15.966 1.00 94.81 88 THR A N 1
ATOM 681 C CA . THR A 1 88 ? 9.235 -3.796 -16.608 1.00 94.81 88 THR A CA 1
ATOM 682 C C . THR A 1 88 ? 8.397 -4.576 -15.585 1.00 94.81 88 THR A C 1
ATOM 684 O O . THR A 1 88 ? 7.270 -4.982 -15.871 1.00 94.81 88 THR A O 1
ATOM 687 N N . CYS A 1 89 ? 8.932 -4.817 -14.384 1.00 93.75 89 CYS A N 1
ATOM 688 C CA . CYS A 1 89 ? 8.188 -5.458 -13.300 1.00 93.75 89 CYS A CA 1
ATOM 689 C C . CYS A 1 89 ? 7.015 -4.582 -12.828 1.00 93.75 89 CYS A C 1
ATOM 691 O O . CYS A 1 89 ? 5.896 -5.084 -12.715 1.00 93.75 89 CYS A O 1
ATOM 693 N N . LEU A 1 90 ? 7.250 -3.282 -12.609 1.00 94.12 90 LEU A N 1
ATOM 694 C CA . LEU A 1 90 ? 6.213 -2.320 -12.214 1.00 94.12 90 LEU A CA 1
ATOM 695 C C . LEU A 1 90 ? 5.099 -2.200 -13.261 1.00 94.12 90 LEU A C 1
ATOM 697 O O . LEU A 1 90 ? 3.925 -2.260 -12.906 1.00 94.12 90 LEU A O 1
ATOM 701 N N . GLN A 1 91 ? 5.452 -2.123 -14.542 1.00 93.12 91 GLN A N 1
ATOM 702 C CA . GLN A 1 91 ? 4.504 -2.084 -15.658 1.00 93.12 91 GLN A CA 1
ATOM 703 C C . GLN A 1 91 ? 3.587 -3.308 -15.645 1.00 93.12 91 GLN A C 1
ATOM 705 O O . GLN A 1 91 ? 2.365 -3.182 -15.681 1.00 93.12 91 GLN A O 1
ATOM 710 N N . ARG A 1 92 ? 4.156 -4.508 -15.473 1.00 93.38 92 ARG A N 1
ATOM 711 C CA . ARG A 1 92 ? 3.363 -5.744 -15.372 1.00 93.38 92 ARG A CA 1
ATOM 712 C C . ARG A 1 92 ? 2.431 -5.758 -14.163 1.00 93.38 92 ARG A C 1
ATOM 714 O O . ARG A 1 92 ? 1.310 -6.244 -14.276 1.00 93.38 92 ARG A O 1
ATOM 721 N N . ILE A 1 93 ? 2.888 -5.247 -13.020 1.00 92.38 93 ILE A N 1
ATOM 722 C CA . ILE A 1 93 ? 2.077 -5.072 -11.803 1.00 92.38 93 ILE A CA 1
ATOM 723 C C . ILE A 1 93 ? 0.909 -4.111 -12.081 1.00 92.38 93 ILE A C 1
ATOM 725 O O . ILE A 1 93 ? -0.221 -4.409 -11.702 1.00 92.38 93 ILE A O 1
ATOM 729 N N . ASN A 1 94 ? 1.149 -3.023 -12.815 1.00 89.94 94 ASN A N 1
ATOM 730 C CA . ASN A 1 94 ? 0.123 -2.066 -13.244 1.00 89.94 94 ASN A CA 1
ATOM 731 C C . ASN A 1 94 ? -0.800 -2.588 -14.362 1.00 89.94 94 ASN A C 1
ATOM 733 O O . ASN A 1 94 ? -1.721 -1.888 -14.779 1.00 89.94 94 ASN A O 1
ATOM 737 N N . GLY A 1 95 ? -0.587 -3.811 -14.858 1.00 87.56 95 GLY A N 1
ATOM 738 C CA . GLY A 1 95 ? -1.357 -4.373 -15.970 1.00 87.56 95 GLY A CA 1
ATOM 739 C C . GLY A 1 95 ? -0.992 -3.793 -17.341 1.00 87.56 95 GLY A C 1
ATOM 740 O O . GLY A 1 95 ? -1.727 -3.992 -18.311 1.00 87.56 95 GLY A O 1
ATOM 741 N N . GLU A 1 96 ? 0.136 -3.094 -17.435 1.00 84.31 96 GLU A N 1
ATOM 742 C CA . GLU A 1 96 ? 0.728 -2.646 -18.691 1.00 84.31 96 GLU A CA 1
ATOM 743 C C . GLU A 1 96 ? 1.394 -3.837 -19.411 1.00 84.31 96 GLU A C 1
ATOM 745 O O . GLU A 1 96 ? 1.770 -4.837 -18.788 1.00 84.31 96 GLU A O 1
ATOM 750 N N . LYS A 1 97 ? 1.452 -3.776 -20.747 1.00 60.28 97 LYS A N 1
ATOM 751 C CA . LYS A 1 97 ? 1.907 -4.886 -21.604 1.00 60.28 97 LYS A CA 1
ATOM 752 C C . LYS A 1 97 ? 3.412 -4.896 -21.817 1.00 60.28 97 LYS A C 1
ATOM 754 O O . LYS A 1 97 ? 3.930 -3.842 -22.235 1.00 60.28 97 LYS A O 1
#

Foldseek 3Di:
DDDDDDDDPDDQFLVRDPQWDADPNQLWIFGNVDADPVGNVHGHTQDCVPSHRGHDDPPHPDDDDDDQDDDDPPDDPVVVVVSVVSVVVVCVSVVHD

Radius of gyration: 18.4 Å; chains: 1; bounding box: 48×34×43 Å

pLDDT: mean 86.06, std 7.98, range [60.28, 94.81]

Sequence (97 aa):
MDKSVLIMDTPKTCLDCMFCFELDEGIEACCSVTADEEDKSLCKEIICENGYCNNKPEWCPLKELPKEENGDEDLCSFDRGWTAGFNTCLQRINGEK